Protein AF-A0A5N4EBZ6-F1 (afdb_monomer_lite)

Foldseek 3Di:
DDDDDDDPPPPVVVCPPDDPDDFDADPRDTDPPCVNAPPVNVVVVVDDPDPPDDDDDDPPPPPPPDDDD

Organism: Camelus dromedarius (NCBI:txid9838)

Sequence (69 aa):
MLTRTPSSRGISLLYKRCPPKPTVFISGVIARGDKDFPPAAAQVAHQKPHASMDKHSSPRTQHIQQPRK

Secondary structure (DSSP, 8-state):
---PPPPGGGSTTT---PPPPPPEEETTEEE-GGGTS-HHHHHHHHSPPP-------------------

InterPro domains:
  IPR024130 DAP1/DAPL1 [PF15228] (18-68)
  IPR024130 DAP1/DAPL1 [PTHR13177] (19-69)

Structure (mmCIF, N/CA/C/O backbone):
data_AF-A0A5N4EBZ6-F1
#
_entry.id   AF-A0A5N4EBZ6-F1
#
loop_
_atom_site.group_PDB
_atom_site.id
_atom_site.type_symbol
_atom_site.label_atom_id
_atom_site.label_alt_id
_atom_site.label_comp_id
_atom_site.label_asym_id
_atom_site.label_entity_id
_atom_site.label_seq_id
_atom_site.pdbx_PDB_ins_code
_atom_site.Cartn_x
_atom_site.Cartn_y
_atom_site.Cartn_z
_atom_site.occupancy
_atom_site.B_iso_or_equiv
_atom_site.auth_seq_id
_atom_site.auth_comp_id
_atom_site.auth_asym_id
_atom_site.auth_atom_id
_atom_site.pdbx_PDB_model_num
ATOM 1 N N . MET A 1 1 ? 34.849 1.957 -51.218 1.00 49.16 1 MET A N 1
ATOM 2 C CA . MET A 1 1 ? 33.988 1.706 -50.041 1.00 49.16 1 MET A CA 1
ATOM 3 C C . MET A 1 1 ? 34.693 2.281 -48.818 1.00 49.16 1 MET A C 1
ATOM 5 O O . MET A 1 1 ? 35.620 1.655 -48.330 1.00 49.16 1 MET A O 1
ATOM 9 N N . LEU A 1 2 ? 34.363 3.507 -48.398 1.00 43.53 2 LEU A N 1
ATOM 10 C CA . LEU A 1 2 ? 35.020 4.165 -47.258 1.00 43.53 2 L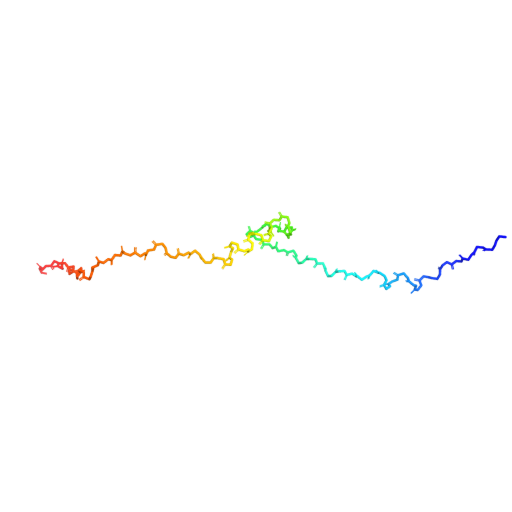EU A CA 1
ATOM 11 C C . LEU A 1 2 ? 34.152 3.970 -46.005 1.00 43.53 2 LEU A C 1
ATOM 13 O O . LEU A 1 2 ? 33.065 4.538 -45.912 1.00 43.53 2 LEU A O 1
ATOM 17 N N . THR A 1 3 ? 34.593 3.134 -45.066 1.00 47.31 3 THR A N 1
ATOM 18 C CA . THR A 1 3 ? 33.866 2.836 -43.823 1.00 47.31 3 THR A CA 1
ATOM 19 C C . THR A 1 3 ? 34.036 3.978 -42.821 1.00 47.31 3 THR A C 1
ATOM 21 O O . THR A 1 3 ? 35.119 4.171 -42.269 1.00 47.31 3 THR A O 1
ATOM 24 N N . ARG A 1 4 ? 32.972 4.753 -42.585 1.00 55.81 4 ARG A N 1
ATOM 25 C CA . ARG A 1 4 ? 32.939 5.805 -41.557 1.00 55.81 4 ARG A CA 1
ATOM 26 C C . ARG A 1 4 ? 32.782 5.173 -40.171 1.00 55.81 4 ARG A C 1
ATOM 28 O O . ARG A 1 4 ? 31.817 4.453 -39.932 1.00 55.81 4 ARG A O 1
ATOM 35 N N . THR A 1 5 ? 33.709 5.456 -39.261 1.00 61.28 5 THR A N 1
ATOM 36 C CA . THR A 1 5 ? 33.632 5.038 -37.856 1.00 61.28 5 THR A CA 1
ATOM 37 C C . THR A 1 5 ? 32.658 5.942 -37.085 1.00 61.28 5 THR A C 1
ATOM 39 O O . THR A 1 5 ? 32.744 7.168 -37.196 1.00 61.28 5 THR A O 1
ATOM 42 N N . PRO A 1 6 ? 31.712 5.396 -36.300 1.00 61.28 6 PRO A N 1
ATOM 43 C CA . PRO A 1 6 ? 30.858 6.226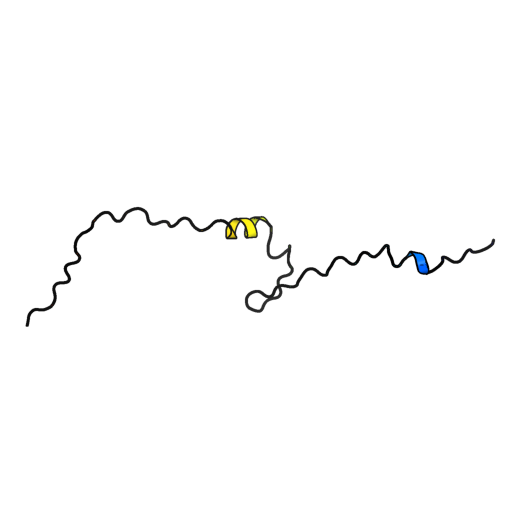 -35.463 1.00 61.28 6 PRO A CA 1
ATOM 44 C C . PRO A 1 6 ? 31.642 6.768 -34.258 1.00 61.28 6 PRO A C 1
ATOM 46 O O . PRO A 1 6 ? 32.272 6.028 -33.504 1.00 61.28 6 PRO A O 1
ATOM 49 N N . SER A 1 7 ? 31.594 8.091 -34.082 1.00 64.12 7 SER A N 1
ATOM 50 C CA . SER A 1 7 ? 32.161 8.810 -32.939 1.00 64.12 7 SER A CA 1
ATOM 51 C C . SER A 1 7 ? 31.448 8.416 -31.640 1.00 64.12 7 SER A C 1
ATOM 53 O O . SER A 1 7 ? 30.256 8.664 -31.465 1.00 64.12 7 SER A O 1
ATOM 55 N N . SER A 1 8 ? 32.212 7.845 -30.707 1.00 61.22 8 SER A N 1
ATOM 56 C CA . SER A 1 8 ? 31.788 7.348 -29.384 1.00 61.22 8 SER A CA 1
ATOM 57 C C . SER A 1 8 ? 31.089 8.397 -28.491 1.00 61.22 8 SER A C 1
ATOM 59 O O . SER A 1 8 ? 30.348 8.056 -27.571 1.00 61.22 8 SER A O 1
ATOM 61 N N . ARG A 1 9 ? 31.241 9.695 -28.783 1.00 62.44 9 ARG A N 1
ATOM 62 C CA . ARG A 1 9 ? 30.785 10.780 -27.894 1.00 62.44 9 ARG A CA 1
ATOM 63 C C . ARG A 1 9 ? 29.274 11.061 -27.937 1.00 62.44 9 ARG A C 1
ATOM 65 O O . ARG A 1 9 ? 28.798 11.844 -27.125 1.00 62.44 9 ARG A O 1
ATOM 72 N N . GLY A 1 10 ? 28.522 10.444 -28.854 1.00 56.62 10 GLY A N 1
ATOM 73 C CA . GLY A 1 10 ? 27.084 10.701 -29.044 1.00 56.62 10 GLY A CA 1
ATOM 74 C C . GLY A 1 10 ? 26.122 9.727 -28.350 1.00 56.62 10 GLY A C 1
ATOM 75 O O . GLY A 1 10 ? 24.928 9.999 -28.288 1.00 56.62 10 GLY A O 1
ATOM 76 N N . ILE A 1 11 ? 26.604 8.598 -27.823 1.00 60.72 11 ILE A N 1
ATOM 77 C CA . ILE A 1 11 ? 25.732 7.514 -27.322 1.00 60.72 11 ILE A CA 1
ATOM 78 C C . ILE A 1 11 ? 25.396 7.701 -25.828 1.00 60.72 11 ILE A C 1
ATOM 80 O O . ILE A 1 11 ? 24.383 7.217 -25.326 1.00 60.72 11 ILE A O 1
ATOM 84 N N . SER A 1 12 ? 26.218 8.465 -25.107 1.00 60.31 12 SER A N 1
ATOM 85 C CA . SER A 1 12 ? 26.168 8.589 -23.647 1.00 60.31 12 SER A CA 1
ATOM 86 C C . SER A 1 12 ? 24.995 9.416 -23.109 1.00 60.31 12 SER A C 1
ATOM 88 O O . SER A 1 12 ? 24.639 9.253 -21.949 1.00 60.31 12 SER A O 1
ATOM 90 N N . LEU A 1 13 ? 24.393 10.308 -23.905 1.00 63.53 13 LEU A N 1
ATOM 91 C CA . LEU A 1 13 ? 23.272 11.153 -23.453 1.00 63.53 13 LEU A CA 1
ATOM 92 C C . LEU A 1 13 ? 21.892 10.533 -23.724 1.00 63.53 13 LEU A C 1
ATOM 94 O O . LEU A 1 13 ? 20.907 10.961 -23.126 1.00 63.53 13 LEU A O 1
ATOM 98 N N . LEU A 1 14 ? 21.814 9.512 -24.586 1.00 65.69 14 LEU A N 1
ATOM 99 C CA . LEU A 1 14 ? 20.564 8.803 -24.881 1.00 65.69 14 LEU A CA 1
ATOM 100 C C . LEU A 1 14 ? 20.199 7.785 -23.787 1.00 65.69 14 LEU A C 1
ATOM 102 O O . LEU A 1 14 ? 19.033 7.428 -23.640 1.00 65.69 14 LEU A O 1
ATOM 106 N N . TYR A 1 15 ? 21.162 7.374 -22.953 1.00 62.00 15 TYR A N 1
ATOM 107 C CA . TYR A 1 15 ? 20.869 6.640 -21.726 1.00 62.00 15 TYR A CA 1
ATOM 108 C C . TYR A 1 15 ? 20.530 7.666 -20.622 1.00 62.00 15 TYR A C 1
ATOM 110 O O . TYR A 1 15 ? 21.329 8.067 -19.781 1.00 62.00 15 TYR A O 1
ATOM 118 N N . LYS A 1 16 ? 19.298 8.167 -20.611 1.00 66.94 16 LYS A N 1
ATOM 119 C CA . LYS A 1 16 ? 18.790 8.840 -19.414 1.00 66.94 16 LYS A CA 1
ATOM 120 C C . LYS A 1 16 ? 18.459 7.731 -18.421 1.00 66.94 16 LYS A C 1
ATOM 122 O O . LYS A 1 16 ? 17.394 7.130 -18.497 1.00 66.94 16 LYS A O 1
ATOM 127 N N . ARG A 1 17 ? 19.430 7.380 -17.566 1.00 65.19 17 ARG A N 1
ATOM 128 C CA . ARG A 1 17 ? 19.268 6.413 -16.467 1.00 65.19 17 ARG A CA 1
ATOM 129 C C . ARG A 1 17 ? 18.050 6.847 -15.652 1.00 65.19 17 ARG A C 1
ATOM 131 O O . ARG A 1 17 ? 18.123 7.823 -14.908 1.00 65.19 17 ARG A O 1
ATOM 138 N N . CYS A 1 18 ? 16.932 6.143 -15.818 1.00 69.94 18 CYS A N 1
ATOM 139 C CA . CYS A 1 18 ? 15.836 6.222 -14.869 1.00 69.94 18 CYS A CA 1
ATOM 140 C C . CYS A 1 18 ? 16.429 5.923 -13.487 1.00 69.94 18 CYS A C 1
ATOM 142 O O . CYS A 1 18 ? 17.197 4.959 -13.373 1.00 69.94 18 CYS A O 1
ATOM 144 N N . PRO A 1 19 ? 16.142 6.736 -12.458 1.00 72.50 19 PRO A N 1
ATOM 145 C CA . PRO A 1 19 ? 16.563 6.391 -11.113 1.00 72.50 19 PRO A CA 1
ATOM 146 C C . PRO A 1 19 ? 16.054 4.972 -10.805 1.00 72.50 19 PRO A C 1
ATOM 148 O O . PRO A 1 19 ? 14.903 4.661 -11.139 1.00 72.50 19 PRO A O 1
ATOM 151 N N . PRO A 1 20 ? 16.903 4.083 -10.258 1.00 68.50 20 PRO A N 1
ATOM 152 C CA . PRO A 1 20 ? 16.479 2.735 -9.918 1.00 68.50 20 PRO A CA 1
ATOM 153 C C . PRO A 1 20 ? 15.275 2.827 -8.983 1.00 68.50 20 PRO A C 1
ATOM 155 O O . PRO A 1 20 ? 15.293 3.595 -8.019 1.00 68.50 20 PRO A O 1
ATOM 158 N N . LYS A 1 21 ? 14.210 2.081 -9.302 1.00 69.06 21 LYS A N 1
ATOM 159 C CA . LYS A 1 21 ? 13.017 2.033 -8.454 1.00 69.06 21 LYS A CA 1
ATOM 160 C C . LYS A 1 21 ? 13.468 1.611 -7.047 1.00 69.06 21 LYS A C 1
ATOM 162 O O . LYS A 1 21 ? 14.154 0.593 -6.943 1.00 69.06 21 LYS A O 1
ATOM 167 N N . PRO A 1 22 ? 13.147 2.381 -5.992 1.00 69.75 22 PRO A N 1
ATOM 168 C CA . PRO A 1 22 ? 13.576 2.050 -4.643 1.00 69.75 22 PRO A CA 1
ATOM 169 C C . PRO A 1 22 ? 13.003 0.688 -4.248 1.00 69.75 22 PRO A C 1
ATOM 171 O O . PRO A 1 22 ? 11.792 0.472 -4.293 1.00 69.75 22 PRO A O 1
ATOM 174 N N . THR A 1 23 ? 13.886 -0.238 -3.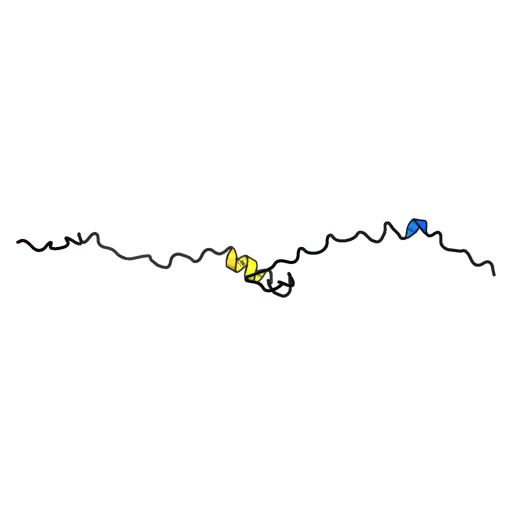887 1.00 72.00 23 THR A N 1
ATOM 175 C CA . THR A 1 23 ? 13.505 -1.548 -3.361 1.00 72.00 23 THR A CA 1
ATOM 176 C C . THR A 1 23 ? 13.007 -1.368 -1.933 1.00 72.00 23 THR A C 1
ATOM 178 O O . THR A 1 23 ? 13.757 -0.917 -1.069 1.00 72.00 23 THR A O 1
ATOM 181 N N . VAL A 1 24 ? 11.747 -1.712 -1.678 1.00 82.19 24 VAL A N 1
ATOM 182 C CA . VAL A 1 24 ? 11.139 -1.605 -0.346 1.00 82.19 24 VAL A CA 1
ATOM 183 C C . VAL A 1 24 ? 11.183 -2.978 0.321 1.00 82.19 24 VAL A C 1
ATOM 185 O O . VAL A 1 24 ? 10.905 -3.984 -0.324 1.00 82.19 24 VAL A O 1
ATOM 188 N N . PHE A 1 25 ? 11.530 -3.038 1.606 1.00 84.31 25 PHE A N 1
ATOM 189 C CA . PHE A 1 25 ? 11.423 -4.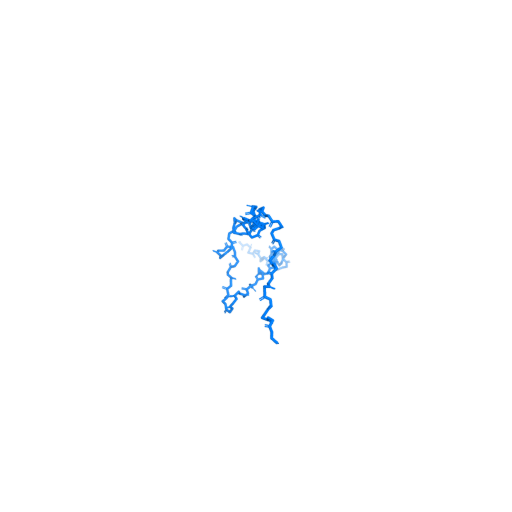259 2.406 1.00 84.31 25 PHE A CA 1
ATOM 190 C C . PHE A 1 25 ? 10.201 -4.159 3.310 1.00 84.31 25 PHE A C 1
ATOM 192 O O . PHE A 1 25 ? 10.065 -3.200 4.068 1.00 84.31 25 PHE A O 1
ATOM 199 N N . ILE A 1 26 ? 9.320 -5.153 3.240 1.00 81.81 26 ILE A N 1
ATOM 200 C CA . ILE A 1 26 ? 8.104 -5.223 4.055 1.00 81.81 26 ILE A CA 1
ATOM 201 C C . ILE A 1 26 ? 8.212 -6.486 4.892 1.00 81.81 26 ILE A C 1
ATOM 203 O O . ILE A 1 26 ? 8.342 -7.572 4.340 1.00 81.81 26 ILE A O 1
ATOM 207 N N . SER A 1 27 ? 8.254 -6.341 6.220 1.00 84.44 27 SER A N 1
ATOM 208 C CA . SER A 1 27 ? 8.377 -7.463 7.170 1.00 84.44 27 SER A CA 1
ATOM 209 C C . SER A 1 27 ? 9.452 -8.506 6.794 1.00 84.44 27 SER A C 1
ATOM 211 O O . SER A 1 27 ? 9.230 -9.705 6.928 1.00 84.44 27 SER A O 1
ATOM 213 N N . GLY A 1 28 ? 10.606 -8.061 6.281 1.00 87.94 28 GLY A N 1
ATOM 214 C CA . GLY A 1 28 ? 11.738 -8.927 5.918 1.00 87.94 28 GLY A CA 1
ATOM 215 C C . GLY A 1 28 ? 11.744 -9.485 4.487 1.00 87.94 28 GLY A C 1
ATOM 216 O O . GLY A 1 28 ? 12.740 -10.090 4.098 1.00 87.94 28 GLY A O 1
ATOM 217 N N . VAL A 1 29 ? 10.706 -9.250 3.675 1.00 81.81 29 VAL A N 1
ATOM 218 C CA . VAL A 1 29 ? 10.675 -9.647 2.253 1.00 81.81 29 VAL A CA 1
ATOM 219 C C . VAL A 1 29 ? 10.873 -8.455 1.317 1.00 81.81 29 VAL A C 1
ATOM 221 O O . VAL A 1 29 ? 10.391 -7.352 1.577 1.00 81.81 29 VAL A O 1
ATOM 224 N N . ILE A 1 30 ? 11.594 -8.684 0.213 1.00 84.62 30 ILE A N 1
ATOM 225 C CA . ILE A 1 30 ? 11.805 -7.695 -0.852 1.00 84.62 30 ILE A CA 1
ATOM 226 C C . ILE A 1 30 ? 10.499 -7.502 -1.623 1.00 84.62 30 ILE A C 1
ATOM 228 O O . ILE A 1 30 ? 10.039 -8.420 -2.302 1.00 84.62 30 ILE A O 1
ATOM 232 N N . ALA A 1 31 ? 9.943 -6.295 -1.578 1.00 83.12 31 ALA A N 1
ATOM 233 C CA . ALA A 1 31 ? 8.850 -5.886 -2.443 1.00 83.12 31 ALA A CA 1
ATOM 234 C C . ALA A 1 31 ? 9.392 -5.485 -3.821 1.00 83.12 31 ALA A C 1
ATOM 236 O O . ALA A 1 31 ? 10.237 -4.598 -3.958 1.00 83.12 31 ALA A O 1
ATOM 237 N N . ARG A 1 32 ? 8.856 -6.099 -4.872 1.00 81.75 32 ARG A N 1
ATOM 238 C CA . ARG A 1 32 ? 9.180 -5.866 -6.288 1.00 81.75 32 ARG A CA 1
ATOM 239 C C . ARG A 1 32 ? 8.408 -4.683 -6.887 1.00 81.75 32 ARG A C 1
ATOM 241 O O . ARG A 1 32 ? 8.207 -4.628 -8.101 1.00 81.75 32 ARG A O 1
ATOM 248 N N . GLY A 1 33 ? 7.961 -3.744 -6.054 1.00 78.50 33 GLY A N 1
ATOM 249 C CA . GLY A 1 33 ? 7.217 -2.556 -6.477 1.00 78.50 33 GLY A CA 1
ATOM 250 C C . GLY A 1 33 ? 5.851 -2.899 -7.081 1.00 78.50 33 GLY A C 1
ATOM 251 O O . GLY A 1 33 ? 5.030 -3.537 -6.425 1.00 78.50 33 GLY A O 1
ATOM 252 N N . ASP A 1 34 ? 5.631 -2.497 -8.339 1.00 71.75 34 ASP A N 1
ATOM 253 C CA . ASP A 1 34 ? 4.334 -2.527 -9.043 1.00 71.75 34 ASP A CA 1
ATOM 254 C C . ASP A 1 34 ? 3.628 -3.897 -9.022 1.00 71.75 34 ASP A C 1
ATOM 256 O O . ASP A 1 34 ? 2.401 -3.963 -9.058 1.00 71.75 34 ASP A O 1
ATOM 260 N N . LYS A 1 35 ? 4.392 -5.000 -8.965 1.00 74.56 35 LYS A N 1
ATOM 261 C CA . LYS A 1 35 ? 3.836 -6.366 -8.940 1.00 74.56 35 LYS A CA 1
ATOM 262 C C . LYS A 1 35 ? 3.220 -6.757 -7.604 1.00 74.56 35 LYS A C 1
ATOM 264 O O . LYS A 1 35 ? 2.328 -7.598 -7.590 1.00 74.56 35 LYS A O 1
ATOM 269 N N . ASP A 1 36 ? 3.728 -6.203 -6.512 1.00 77.62 36 ASP A N 1
ATOM 270 C CA . ASP A 1 36 ? 3.323 -6.603 -5.166 1.00 77.62 36 ASP A CA 1
ATOM 271 C C . ASP A 1 36 ? 2.350 -5.575 -4.550 1.00 77.62 36 ASP A C 1
ATOM 273 O O . ASP A 1 36 ? 1.630 -5.896 -3.609 1.00 77.62 36 ASP A O 1
ATOM 277 N N . PHE A 1 37 ? 2.260 -4.367 -5.129 1.00 73.44 37 PHE A N 1
ATOM 278 C CA . PHE A 1 37 ? 1.377 -3.284 -4.679 1.00 73.44 37 PHE A CA 1
ATOM 279 C C . PHE A 1 37 ? 0.693 -2.581 -5.866 1.00 73.44 37 PHE A C 1
ATOM 281 O O . PHE A 1 37 ? 1.164 -1.533 -6.314 1.00 73.44 37 PHE A O 1
ATOM 288 N N . PRO A 1 38 ? -0.421 -3.121 -6.403 1.00 85.94 38 PRO A N 1
ATOM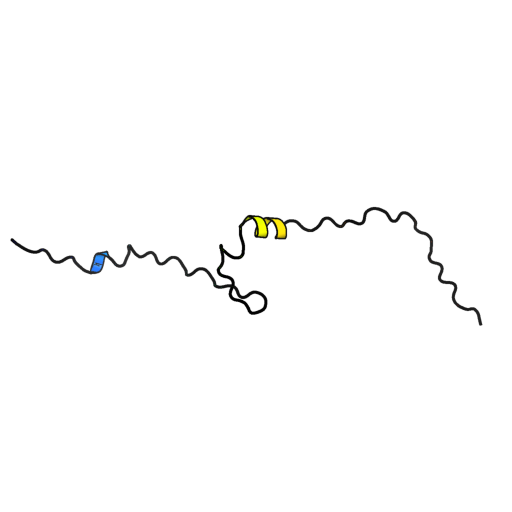 289 C CA . PRO A 1 38 ? -1.161 -2.457 -7.474 1.00 85.94 38 PRO A CA 1
ATOM 290 C C . PRO A 1 38 ? -1.773 -1.126 -6.991 1.00 85.94 38 PRO A C 1
ATOM 292 O O . PRO A 1 38 ? -2.085 -0.997 -5.802 1.00 85.94 38 PRO A O 1
ATOM 295 N N . PRO A 1 39 ? -2.051 -0.158 -7.891 1.00 82.88 39 PRO A N 1
ATOM 296 C CA . PRO A 1 39 ? -2.618 1.142 -7.515 1.00 82.88 39 PRO A CA 1
ATOM 297 C C . PRO A 1 39 ? -3.885 1.038 -6.660 1.00 82.88 39 PRO A C 1
ATOM 299 O O . PRO A 1 39 ? -4.057 1.804 -5.719 1.00 82.88 39 PRO A O 1
ATOM 302 N N . ALA A 1 40 ? -4.742 0.048 -6.927 1.00 81.94 40 ALA A N 1
ATOM 303 C CA . ALA A 1 40 ? -5.946 -0.203 -6.138 1.00 81.94 40 ALA A CA 1
ATOM 304 C C . ALA A 1 40 ? -5.647 -0.522 -4.659 1.00 81.94 40 ALA A C 1
ATOM 306 O O . ALA A 1 40 ? -6.366 -0.048 -3.786 1.00 81.94 40 ALA A O 1
ATOM 307 N N . ALA A 1 41 ? -4.573 -1.261 -4.357 1.00 82.00 41 ALA A N 1
ATOM 308 C CA . ALA A 1 41 ? -4.184 -1.565 -2.977 1.00 82.00 41 ALA A CA 1
ATOM 309 C C . ALA A 1 41 ? -3.730 -0.303 -2.226 1.00 82.00 41 ALA A C 1
ATOM 311 O O . ALA A 1 41 ? -4.080 -0.117 -1.061 1.00 82.00 41 ALA A O 1
ATOM 312 N N . ALA A 1 42 ? -3.025 0.604 -2.912 1.00 81.50 42 ALA A N 1
ATOM 313 C CA . ALA A 1 42 ? -2.676 1.910 -2.357 1.00 81.50 42 ALA A CA 1
ATOM 314 C C . ALA A 1 42 ? -3.932 2.754 -2.070 1.00 81.50 42 ALA A C 1
ATOM 316 O O . ALA A 1 42 ? -4.021 3.389 -1.022 1.00 81.50 42 ALA A O 1
ATOM 317 N N . GLN A 1 43 ? -4.937 2.707 -2.956 1.00 84.06 43 GLN A N 1
ATOM 318 C CA . GLN A 1 43 ? -6.212 3.402 -2.735 1.00 84.06 43 GLN A CA 1
ATOM 319 C C . GLN A 1 43 ? -6.987 2.846 -1.533 1.00 84.06 43 GLN A C 1
ATOM 321 O O . GLN A 1 43 ? -7.540 3.619 -0.754 1.00 84.06 43 GLN A O 1
ATOM 326 N N . VAL A 1 44 ? -6.996 1.523 -1.339 1.00 76.81 44 VAL A N 1
ATOM 327 C CA . VAL A 1 44 ? -7.633 0.895 -0.169 1.00 76.81 44 VAL A CA 1
ATOM 328 C C . VAL A 1 44 ? -6.948 1.327 1.130 1.00 76.81 44 VAL A C 1
ATOM 330 O O . VAL A 1 44 ? -7.638 1.609 2.102 1.00 76.81 44 VAL A O 1
ATOM 333 N N . ALA A 1 45 ? -5.619 1.465 1.144 1.00 80.12 45 ALA A N 1
ATOM 334 C CA . ALA A 1 45 ? -4.892 1.963 2.314 1.00 80.12 45 ALA A CA 1
ATOM 335 C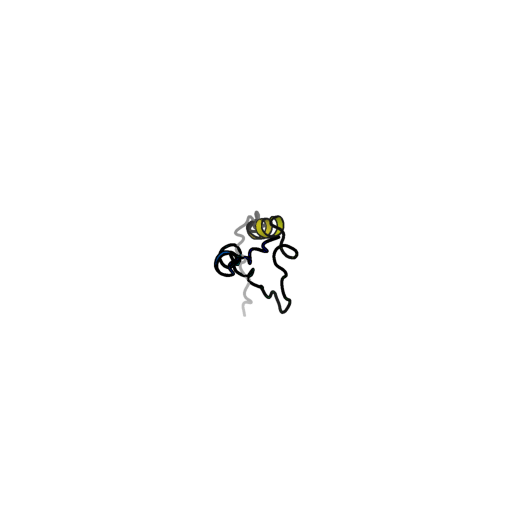 C . ALA A 1 45 ? -5.203 3.437 2.645 1.00 80.12 45 ALA A C 1
ATOM 337 O O . ALA A 1 45 ? -5.157 3.832 3.810 1.00 80.12 45 ALA A O 1
ATOM 338 N N . HIS A 1 46 ? -5.532 4.254 1.640 1.00 84.62 46 HIS A N 1
ATOM 339 C CA . HIS A 1 46 ? -5.981 5.633 1.853 1.00 84.62 46 HIS A CA 1
ATOM 340 C C . HIS A 1 46 ? -7.435 5.724 2.342 1.00 84.62 46 HIS A C 1
ATOM 342 O O . HIS A 1 46 ? -7.803 6.729 2.955 1.00 84.62 46 HIS A O 1
ATOM 348 N N . GLN A 1 47 ? -8.257 4.686 2.140 1.00 82.38 47 GLN A N 1
ATOM 349 C CA . GLN A 1 47 ? -9.552 4.578 2.806 1.00 82.38 47 GLN A CA 1
ATOM 350 C C . GLN A 1 47 ? -9.356 4.132 4.255 1.00 82.38 47 GLN A C 1
ATOM 352 O O . GLN A 1 47 ? -9.153 2.958 4.562 1.00 82.38 47 GLN A O 1
ATOM 357 N N . LYS A 1 48 ? -9.463 5.089 5.177 1.00 78.06 48 LYS A N 1
ATOM 358 C CA . LYS A 1 48 ? -9.580 4.769 6.600 1.00 78.06 48 LYS A CA 1
ATOM 359 C C . LYS A 1 48 ? -10.826 3.892 6.789 1.00 78.06 48 LYS A C 1
ATOM 361 O O . LYS A 1 48 ? -11.892 4.299 6.324 1.00 78.06 48 LYS A O 1
ATOM 366 N N . PRO A 1 49 ? -10.727 2.733 7.471 1.00 80.25 49 PRO A N 1
ATOM 367 C CA . PRO A 1 49 ? -11.907 1.969 7.843 1.00 80.25 49 PRO A CA 1
ATOM 368 C C . PRO A 1 49 ? -12.886 2.899 8.552 1.00 80.25 49 PRO A C 1
ATOM 370 O O . PRO A 1 49 ? -12.510 3.576 9.514 1.00 80.25 49 PRO A O 1
ATOM 373 N N . HIS A 1 50 ? -14.123 2.964 8.063 1.00 76.44 50 HIS A N 1
ATOM 374 C CA . HIS A 1 50 ? -15.164 3.689 8.771 1.00 76.44 50 HIS A CA 1
ATOM 375 C C . HIS A 1 50 ? -15.359 2.998 10.123 1.00 76.44 50 HIS A C 1
ATOM 377 O O . HIS A 1 50 ? -15.570 1.783 10.173 1.00 76.44 50 HIS A O 1
ATOM 383 N N . ALA A 1 51 ? -15.244 3.743 11.223 1.00 70.06 51 ALA A N 1
ATOM 384 C CA . ALA A 1 51 ? -15.496 3.185 12.542 1.00 70.06 51 ALA A CA 1
ATOM 385 C C . ALA A 1 51 ? -16.932 2.631 12.562 1.00 70.06 51 ALA A C 1
ATOM 387 O O . ALA A 1 51 ? -17.899 3.363 12.381 1.00 70.06 51 ALA A O 1
ATOM 388 N N . SER A 1 52 ? -17.071 1.317 12.728 1.00 70.25 52 SER A N 1
ATOM 389 C CA . SER A 1 52 ? -18.353 0.605 12.617 1.00 70.25 52 SER A CA 1
ATOM 390 C C . SER A 1 52 ? -19.274 0.785 13.836 1.00 70.25 52 SER A C 1
ATOM 392 O O . SER A 1 52 ? -20.290 0.104 13.937 1.00 70.25 52 SER A O 1
ATOM 394 N N . MET A 1 53 ? -18.946 1.651 14.792 1.00 61.22 53 MET A N 1
ATOM 395 C CA . MET A 1 53 ? -19.682 1.734 16.055 1.00 61.22 53 MET A CA 1
ATOM 396 C C . MET A 1 53 ? -20.433 3.055 16.156 1.00 61.22 53 MET A C 1
ATOM 398 O O . MET A 1 53 ? -20.010 3.969 16.853 1.00 61.22 53 MET A O 1
ATOM 402 N N . ASP A 1 54 ? -21.575 3.120 15.475 1.00 65.44 54 ASP A N 1
ATOM 403 C CA . ASP A 1 54 ? -22.665 3.987 15.906 1.00 65.44 54 ASP A CA 1
ATOM 404 C C . ASP A 1 54 ? -23.675 3.126 16.679 1.00 65.44 54 ASP A C 1
ATOM 406 O O . ASP A 1 54 ? -24.103 2.080 16.189 1.00 65.44 54 ASP A O 1
ATOM 410 N N . LYS A 1 55 ? -24.042 3.601 17.876 1.00 66.75 55 LYS A N 1
ATOM 411 C CA . LYS A 1 55 ? -25.027 3.073 18.847 1.00 66.75 55 LYS A CA 1
ATOM 412 C C . LYS A 1 55 ? -24.488 2.162 19.949 1.00 66.75 55 LYS A C 1
ATOM 414 O O . LYS A 1 55 ? -24.738 0.962 19.983 1.00 66.75 55 LYS A O 1
ATOM 419 N N . HIS A 1 56 ? -24.006 2.813 21.002 1.00 61.22 56 HIS A N 1
ATOM 420 C CA . HIS A 1 56 ? -24.566 2.528 22.322 1.00 61.22 56 HIS A CA 1
ATOM 421 C C . HIS A 1 56 ? -25.200 3.802 22.886 1.00 61.22 56 HIS A C 1
ATOM 423 O O . HIS A 1 56 ? -24.522 4.646 23.467 1.00 61.22 56 HIS A O 1
ATOM 429 N N . SER A 1 57 ? -26.521 3.951 22.720 1.00 63.34 57 SER A N 1
ATOM 430 C CA . SER A 1 57 ? -27.278 4.853 23.584 1.00 63.34 57 SER A CA 1
ATOM 431 C C . SER A 1 57 ? -27.417 4.182 24.946 1.00 63.34 57 SER A C 1
ATOM 433 O O . SER A 1 57 ? -28.140 3.199 25.088 1.00 63.34 57 SER A O 1
ATOM 435 N N . SER A 1 58 ? -26.715 4.696 25.943 1.00 64.00 58 SER A N 1
ATOM 436 C CA . SER A 1 58 ? -27.330 5.131 27.197 1.00 64.00 58 SER A CA 1
ATOM 437 C C . SER A 1 58 ? -26.213 5.480 28.177 1.00 64.00 58 SER A C 1
ATOM 439 O O . SER A 1 58 ? -25.388 4.613 28.477 1.00 64.00 58 SER A O 1
ATOM 441 N N . PRO A 1 59 ? -26.208 6.685 28.767 1.00 64.88 59 PRO A N 1
ATOM 442 C CA . PRO A 1 59 ? -25.436 6.964 29.966 1.00 64.88 59 PRO A CA 1
ATOM 443 C C . PRO A 1 59 ? -26.121 6.261 31.145 1.00 64.88 59 PRO A C 1
ATOM 445 O O . PRO A 1 59 ? -26.659 6.897 32.046 1.00 64.88 59 PRO A O 1
ATOM 448 N N . ARG A 1 60 ? -26.156 4.922 31.147 1.00 63.69 60 ARG A N 1
ATOM 449 C CA . ARG A 1 60 ? -26.426 4.216 32.395 1.00 63.69 60 ARG A CA 1
ATOM 450 C C . ARG A 1 60 ? -25.138 4.332 33.181 1.00 63.69 60 ARG A C 1
ATOM 452 O O . ARG A 1 60 ? -24.131 3.741 32.797 1.00 63.69 60 ARG A O 1
ATOM 459 N N . THR A 1 61 ? -25.161 5.126 34.244 1.00 65.38 61 THR A N 1
ATOM 460 C CA . THR A 1 61 ? -24.096 5.123 35.238 1.00 65.38 61 THR A CA 1
ATOM 461 C C . THR A 1 61 ? -23.836 3.665 35.607 1.00 65.38 61 THR A C 1
ATOM 463 O O . THR A 1 61 ? -24.686 2.982 36.184 1.00 65.38 61 THR A O 1
ATOM 466 N N . GLN A 1 62 ? -22.680 3.140 35.198 1.00 67.00 62 GLN A N 1
ATOM 467 C CA . GLN A 1 62 ? -22.181 1.874 35.711 1.00 67.00 62 GLN A CA 1
ATOM 468 C C . GLN A 1 62 ? -21.736 2.157 37.140 1.00 67.00 62 GLN A C 1
ATOM 470 O O . GLN A 1 62 ? -20.553 2.309 37.422 1.00 67.00 62 GLN A O 1
ATOM 475 N N . HIS A 1 63 ? -22.705 2.363 38.033 1.00 71.75 63 HIS A N 1
ATOM 476 C CA . HIS A 1 63 ? -22.440 2.507 39.447 1.00 71.75 63 HIS A CA 1
ATOM 477 C C . HIS A 1 63 ? -21.957 1.140 39.924 1.00 71.75 63 HIS A C 1
ATOM 479 O O . HIS A 1 63 ? -22.754 0.254 40.232 1.00 71.75 63 HIS A O 1
ATOM 485 N N . ILE A 1 64 ? -20.639 0.945 39.869 1.00 77.94 64 ILE A N 1
ATOM 486 C CA . ILE A 1 64 ? -19.978 -0.252 40.365 1.00 77.94 64 ILE A CA 1
ATOM 487 C C . ILE A 1 64 ? -20.310 -0.317 41.850 1.00 77.94 64 ILE A C 1
ATOM 489 O O . ILE A 1 64 ? -19.913 0.553 42.628 1.00 77.94 64 ILE A O 1
ATOM 493 N N . GLN A 1 65 ? -21.088 -1.328 42.231 1.00 82.19 65 GLN A N 1
ATOM 494 C CA . GLN A 1 65 ? -21.397 -1.589 43.625 1.00 82.19 65 GLN A CA 1
ATOM 495 C C . GLN A 1 65 ? -20.102 -2.044 44.299 1.00 82.19 65 GLN A C 1
ATOM 497 O O . GLN A 1 65 ? -19.702 -3.201 44.191 1.00 82.19 65 GLN A O 1
ATOM 502 N N . GLN A 1 66 ? -19.425 -1.111 44.960 1.00 88.38 66 GLN A N 1
ATOM 503 C CA . GLN A 1 66 ? -18.300 -1.445 45.820 1.00 88.38 66 GLN A CA 1
ATOM 504 C C . GLN A 1 66 ? -18.812 -2.311 46.983 1.00 88.38 66 GLN A C 1
ATOM 506 O O . GLN A 1 66 ? -19.881 -2.006 47.534 1.00 88.38 66 GLN A O 1
ATOM 511 N N . PRO A 1 67 ? -18.091 -3.377 47.371 1.00 88.81 67 PRO A N 1
ATOM 512 C CA . PRO A 1 67 ? -18.431 -4.141 48.561 1.00 88.81 67 PRO A CA 1
ATOM 513 C C . PRO A 1 67 ? -18.379 -3.205 49.771 1.00 88.81 67 PRO A C 1
ATOM 515 O O . PRO A 1 67 ? -17.345 -2.601 50.045 1.00 88.81 67 PRO A O 1
ATOM 518 N N . ARG A 1 68 ? -19.490 -3.060 50.496 1.00 80.31 68 ARG A N 1
ATOM 519 C CA . ARG A 1 68 ? -19.466 -2.414 51.812 1.00 80.31 68 ARG A CA 1
ATOM 520 C C . ARG A 1 68 ? -19.135 -3.466 52.863 1.00 80.31 68 ARG A C 1
ATOM 522 O O . ARG A 1 68 ? -19.993 -4.291 53.180 1.00 80.31 68 ARG A O 1
ATOM 529 N N . LYS A 1 69 ? -17.916 -3.410 53.393 1.00 72.56 69 LYS A N 1
ATOM 530 C CA . LYS A 1 69 ? -17.543 -3.926 54.710 1.00 72.56 69 LYS A CA 1
ATOM 531 C C . LYS A 1 69 ? -16.301 -3.206 55.211 1.00 72.56 69 LYS A C 1
ATOM 533 O O . LYS A 1 69 ? -15.424 -2.943 54.362 1.00 72.56 69 LYS A O 1
#

pLDDT: mean 71.87, std 10.4, range [43.53, 88.81]

Radius of gyration: 31.84 Å; chains: 1; bounding box: 62×21×105 Å